Protein AF-A0A659UNQ3-F1 (afdb_monomer_lite)

Radius of gyration: 44.57 Å; chains: 1; bounding box: 81×23×117 Å

Secondary structure (DSSP, 8-state):
-HHHHHHHHHHHHSS-GGGGGGGTT--TTSPPPPHHHHHHHHHHHHHHHHHT-S--TTHHHHHHHHHHHHHHHHHHHHHHHHHHHHHHHHHHHHHHHHHHHHHHHHHHHHHHHHHHHHHHTTS------

Structure (mmCIF, N/CA/C/O backbone):
data_AF-A0A659UNQ3-F1
#
_entry.id   AF-A0A659UNQ3-F1
#
loop_
_atom_site.group_PDB
_atom_site.id
_atom_site.type_symbol
_atom_site.label_atom_id
_atom_site.label_alt_id
_atom_site.label_comp_id
_atom_site.label_asym_id
_atom_site.label_entity_id
_atom_site.label_seq_id
_atom_site.pdbx_PDB_ins_code
_atom_site.Cartn_x
_atom_site.Cartn_y
_atom_site.Cartn_z
_atom_site.occupancy
_atom_site.B_iso_or_equiv
_atom_site.auth_seq_id
_atom_site.auth_comp_id
_atom_site.auth_asym_id
_atom_site.auth_atom_id
_atom_site.pdbx_PDB_model_num
ATOM 1 N N . ARG A 1 1 ? 37.514 0.441 -50.843 1.00 70.12 1 ARG A N 1
ATOM 2 C CA . ARG A 1 1 ? 36.200 1.080 -51.104 1.00 70.12 1 ARG A CA 1
ATOM 3 C C . ARG A 1 1 ? 35.025 0.104 -51.181 1.00 70.12 1 ARG A C 1
ATOM 5 O O . ARG A 1 1 ? 34.193 0.176 -50.297 1.00 70.12 1 ARG A O 1
ATOM 12 N N . ARG A 1 2 ? 34.917 -0.821 -52.155 1.00 77.88 2 ARG A N 1
ATOM 13 C CA . ARG A 1 2 ? 33.772 -1.770 -52.205 1.00 77.88 2 ARG A CA 1
ATOM 14 C C . ARG A 1 2 ? 33.728 -2.722 -50.999 1.00 77.88 2 ARG A C 1
ATOM 16 O O . ARG A 1 2 ? 32.720 -2.766 -50.316 1.00 77.88 2 ARG A O 1
ATOM 23 N N . LEU A 1 3 ? 34.849 -3.373 -50.680 1.00 82.12 3 LEU A N 1
ATOM 24 C CA . LEU A 1 3 ? 34.965 -4.264 -49.512 1.00 82.12 3 LEU A CA 1
ATOM 25 C C . LEU A 1 3 ? 34.692 -3.548 -48.176 1.00 82.12 3 LEU A C 1
ATOM 27 O O . LEU A 1 3 ? 34.084 -4.122 -47.285 1.00 82.12 3 LEU A O 1
ATOM 31 N N . GLU A 1 4 ? 35.091 -2.280 -48.051 1.00 85.50 4 GLU A N 1
ATOM 32 C CA . GLU A 1 4 ? 34.819 -1.461 -46.856 1.00 85.50 4 GLU A CA 1
ATOM 33 C C . GLU A 1 4 ? 33.325 -1.154 -46.705 1.00 85.50 4 GLU A C 1
ATOM 35 O O . GLU A 1 4 ? 32.796 -1.171 -45.598 1.00 85.50 4 GLU A O 1
ATOM 40 N N . VAL A 1 5 ? 32.633 -0.885 -47.816 1.00 83.50 5 VAL A N 1
ATOM 41 C CA . VAL A 1 5 ? 31.184 -0.647 -47.814 1.00 83.50 5 VAL A CA 1
ATOM 42 C C . VAL A 1 5 ? 30.433 -1.932 -47.473 1.00 83.50 5 VAL A C 1
ATOM 44 O O . VAL A 1 5 ? 29.517 -1.898 -46.658 1.00 83.50 5 VAL A O 1
ATOM 47 N N . GLU A 1 6 ? 30.845 -3.066 -48.041 1.00 85.00 6 GLU A N 1
ATOM 48 C CA . GLU A 1 6 ? 30.243 -4.368 -47.738 1.00 85.00 6 GLU A CA 1
ATOM 49 C C . GLU A 1 6 ? 30.447 -4.754 -46.263 1.00 85.00 6 GLU A C 1
ATOM 51 O O . GLU A 1 6 ? 29.491 -5.160 -45.603 1.00 85.00 6 GLU A O 1
ATOM 56 N N . ALA A 1 7 ? 31.647 -4.535 -45.714 1.00 85.31 7 ALA A N 1
ATOM 57 C CA . ALA A 1 7 ? 31.935 -4.759 -44.297 1.00 85.31 7 ALA A CA 1
ATOM 58 C C . ALA A 1 7 ? 31.084 -3.863 -43.382 1.00 85.31 7 ALA A C 1
ATOM 60 O O . ALA A 1 7 ? 30.511 -4.343 -42.408 1.00 85.31 7 ALA A O 1
ATOM 61 N N . ARG A 1 8 ? 30.933 -2.579 -43.727 1.00 86.50 8 ARG A N 1
ATOM 62 C CA . ARG A 1 8 ? 30.135 -1.628 -42.942 1.00 86.50 8 ARG A CA 1
ATOM 63 C C . ARG A 1 8 ? 28.644 -1.971 -42.930 1.00 86.50 8 ARG A C 1
ATOM 65 O O . ARG A 1 8 ? 27.988 -1.813 -41.902 1.00 86.50 8 ARG A O 1
ATOM 72 N N . ILE A 1 9 ? 28.107 -2.435 -44.059 1.00 84.00 9 ILE A N 1
ATOM 73 C CA . ILE A 1 9 ? 26.723 -2.920 -44.157 1.00 84.00 9 ILE A CA 1
ATOM 74 C C . ILE A 1 9 ? 26.529 -4.138 -43.249 1.00 84.00 9 ILE A C 1
ATOM 76 O O . ILE A 1 9 ? 25.577 -4.169 -42.469 1.00 84.00 9 ILE A O 1
ATOM 80 N N . GLN A 1 10 ? 27.456 -5.096 -43.305 1.00 87.06 10 GLN A N 1
ATOM 81 C CA . GLN A 1 10 ? 27.411 -6.292 -42.468 1.00 87.06 10 GLN A CA 1
ATOM 82 C C . GLN A 1 10 ? 27.500 -5.949 -40.976 1.00 87.06 10 GLN A C 1
ATOM 84 O O . GLN A 1 10 ? 26.768 -6.527 -40.188 1.00 87.06 10 GLN A O 1
ATOM 89 N N . GLU A 1 11 ? 28.349 -5.004 -40.579 1.00 86.75 11 GLU A N 1
ATOM 90 C CA . GLU A 1 11 ? 28.489 -4.577 -39.181 1.00 86.75 11 GLU A CA 1
ATOM 91 C C . GLU A 1 11 ? 27.240 -3.847 -38.667 1.00 86.75 11 GLU A C 1
ATOM 93 O O . GLU A 1 11 ? 26.759 -4.118 -37.571 1.00 86.75 11 GLU A O 1
ATOM 98 N N . THR A 1 12 ? 26.686 -2.938 -39.473 1.00 85.81 12 THR A N 1
ATOM 99 C CA . THR A 1 12 ? 25.590 -2.058 -39.034 1.00 85.81 12 THR A CA 1
ATOM 100 C C . THR A 1 12 ? 24.232 -2.761 -39.066 1.00 85.81 12 THR A C 1
ATOM 102 O O . THR A 1 12 ? 23.399 -2.538 -38.193 1.00 85.81 12 THR A O 1
ATOM 105 N N . LEU A 1 13 ? 23.986 -3.583 -40.091 1.00 85.44 13 LEU A N 1
ATOM 106 C CA . LEU A 1 13 ? 22.685 -4.215 -40.352 1.00 85.44 13 LEU A CA 1
ATOM 107 C C . LEU A 1 13 ? 22.691 -5.724 -40.081 1.00 85.44 13 LEU A C 1
ATOM 109 O O . LEU A 1 13 ? 21.685 -6.397 -40.310 1.00 85.44 13 LEU A O 1
ATOM 113 N N . ASN A 1 14 ? 23.830 -6.273 -39.647 1.00 86.88 14 ASN A N 1
ATOM 114 C CA . ASN A 1 14 ? 24.041 -7.700 -39.394 1.00 86.88 14 ASN A CA 1
ATOM 115 C C . ASN A 1 14 ? 23.605 -8.612 -40.561 1.00 86.88 14 ASN A C 1
ATOM 117 O O . ASN A 1 14 ? 23.146 -9.734 -40.360 1.00 86.88 14 ASN A O 1
ATOM 121 N N . THR A 1 15 ? 23.700 -8.105 -41.796 1.00 86.19 15 THR A N 1
ATOM 122 C CA . THR A 1 15 ? 23.115 -8.714 -43.000 1.00 86.19 15 THR A CA 1
ATOM 123 C C . THR A 1 15 ? 24.022 -8.475 -44.211 1.00 86.19 15 THR A C 1
ATOM 125 O O . THR A 1 15 ? 24.539 -7.365 -44.357 1.00 86.19 15 THR A O 1
ATOM 128 N N . PRO A 1 16 ? 24.196 -9.460 -45.118 1.00 86.56 16 PRO A N 1
ATOM 129 C CA . PRO A 1 16 ? 25.033 -9.270 -46.294 1.00 86.56 16 PRO A CA 1
ATOM 130 C C . PRO A 1 16 ? 24.399 -8.290 -47.301 1.00 86.56 16 PRO A C 1
ATOM 132 O O . PRO A 1 16 ? 23.171 -8.224 -47.407 1.00 86.56 16 PRO A O 1
ATOM 135 N N . PRO A 1 17 ? 25.207 -7.578 -48.114 1.00 83.50 17 PRO A N 1
ATOM 136 C CA . PRO A 1 17 ? 24.748 -6.477 -48.973 1.00 83.50 17 PRO A CA 1
ATOM 137 C C . PRO A 1 17 ? 23.581 -6.813 -49.907 1.00 83.50 17 PRO A C 1
ATOM 139 O O . PRO A 1 17 ? 22.696 -5.993 -50.121 1.00 83.50 17 PRO A O 1
ATOM 142 N N . HIS A 1 18 ? 23.554 -8.034 -50.439 1.00 83.44 18 HIS A N 1
ATOM 143 C CA . HIS A 1 18 ? 22.523 -8.488 -51.372 1.00 83.44 18 HIS A CA 1
ATOM 144 C C . HIS A 1 18 ? 21.176 -8.810 -50.699 1.00 83.44 18 HIS A C 1
ATOM 146 O O . HIS A 1 18 ? 20.185 -8.996 -51.396 1.00 83.44 18 HIS A O 1
ATOM 152 N N . LEU A 1 19 ? 21.118 -8.877 -49.364 1.00 84.94 19 LEU A N 1
ATOM 153 C CA . LEU A 1 19 ? 19.888 -9.132 -48.607 1.00 84.94 19 LEU A CA 1
ATOM 154 C C . LEU A 1 19 ? 19.338 -7.882 -47.909 1.00 84.94 19 LEU A C 1
ATOM 156 O O . LEU A 1 19 ? 18.262 -7.956 -47.324 1.00 84.94 19 LEU A O 1
ATOM 160 N N . VAL A 1 20 ? 20.024 -6.736 -47.995 1.00 84.62 20 VAL A N 1
ATOM 161 C CA . VAL A 1 20 ? 19.614 -5.485 -47.325 1.00 84.62 20 VAL A CA 1
ATOM 162 C C . VAL A 1 20 ? 18.213 -5.038 -47.741 1.00 84.62 20 VAL A C 1
ATOM 164 O O . VAL A 1 20 ? 17.455 -4.565 -46.901 1.00 84.62 20 VAL A O 1
ATOM 167 N N . ILE A 1 21 ? 17.837 -5.264 -49.003 1.00 82.75 21 ILE A N 1
ATOM 168 C CA . ILE A 1 21 ? 16.507 -4.928 -49.529 1.00 82.75 21 ILE A CA 1
ATOM 169 C C . ILE A 1 21 ? 15.369 -5.621 -48.757 1.00 82.75 21 ILE A C 1
ATOM 171 O O . ILE A 1 21 ? 14.278 -5.083 -48.646 1.00 82.75 21 ILE A O 1
ATOM 175 N N . ARG A 1 22 ? 15.618 -6.777 -48.122 1.00 82.44 22 ARG A N 1
ATOM 176 C CA . ARG A 1 22 ? 14.595 -7.461 -47.311 1.00 82.44 22 ARG A CA 1
ATOM 177 C C . ARG A 1 22 ? 14.220 -6.693 -46.043 1.00 82.44 22 ARG A C 1
ATOM 179 O O . ARG A 1 22 ? 13.155 -6.935 -45.490 1.00 82.44 22 ARG A O 1
ATOM 186 N N . HIS A 1 23 ? 15.081 -5.787 -45.582 1.00 82.12 23 HIS A N 1
ATOM 187 C CA . HIS A 1 23 ? 14.842 -4.969 -44.391 1.00 82.12 23 HIS A CA 1
ATOM 188 C C . HIS A 1 23 ? 14.097 -3.668 -44.693 1.00 82.12 23 HIS A C 1
ATOM 190 O O . HIS A 1 23 ? 13.634 -3.016 -43.763 1.00 82.12 23 HIS A O 1
ATOM 196 N N . THR A 1 24 ? 13.977 -3.272 -45.965 1.00 80.38 24 THR A N 1
ATOM 197 C CA . THR A 1 24 ? 13.312 -2.014 -46.345 1.00 80.38 24 THR A CA 1
ATOM 198 C C . THR A 1 24 ? 11.799 -2.162 -46.474 1.00 80.38 24 THR A C 1
ATOM 200 O O . THR A 1 24 ? 11.107 -1.152 -46.532 1.00 80.38 24 THR A O 1
ATOM 203 N N . GLY A 1 25 ? 11.287 -3.398 -46.531 1.00 80.12 25 GLY A N 1
ATOM 204 C CA . GLY A 1 25 ? 9.870 -3.677 -46.783 1.00 80.12 25 GLY A CA 1
ATOM 205 C C . GLY A 1 25 ? 9.405 -3.298 -48.194 1.00 80.12 25 GLY A C 1
ATOM 206 O O . GLY A 1 25 ? 8.204 -3.198 -48.409 1.00 80.12 25 GLY A O 1
ATOM 207 N N . LEU A 1 26 ? 10.347 -3.062 -49.118 1.00 82.44 26 LEU A N 1
ATOM 208 C CA . LEU A 1 26 ? 10.079 -2.751 -50.523 1.00 82.44 26 LEU A CA 1
ATOM 209 C C . LEU A 1 26 ? 10.050 -4.048 -51.338 1.00 82.44 26 LEU A C 1
ATOM 211 O O . LEU A 1 26 ? 10.940 -4.893 -51.190 1.00 82.44 26 LEU A O 1
ATOM 215 N N . GLU A 1 27 ? 9.061 -4.181 -52.213 1.00 77.69 27 GLU A N 1
ATOM 216 C CA . GLU A 1 27 ? 8.985 -5.260 -53.196 1.00 77.69 27 GLU A CA 1
ATOM 217 C C . GLU A 1 27 ? 9.884 -4.966 -54.410 1.00 77.69 27 GLU A C 1
ATOM 219 O O . GLU A 1 27 ? 10.346 -3.844 -54.619 1.00 77.69 27 GLU A O 1
ATOM 224 N N . ALA A 1 28 ? 10.160 -5.984 -55.232 1.00 71.75 28 ALA A N 1
ATOM 225 C CA . ALA A 1 28 ? 11.116 -5.875 -56.344 1.00 71.75 28 ALA A CA 1
ATOM 226 C C . ALA A 1 28 ? 10.755 -4.804 -57.399 1.00 71.75 28 ALA A C 1
ATOM 228 O O . ALA A 1 28 ? 11.657 -4.296 -58.065 1.00 71.75 28 ALA A O 1
ATOM 229 N N . ASP A 1 29 ? 9.467 -4.468 -57.524 1.00 77.56 29 ASP A N 1
ATOM 2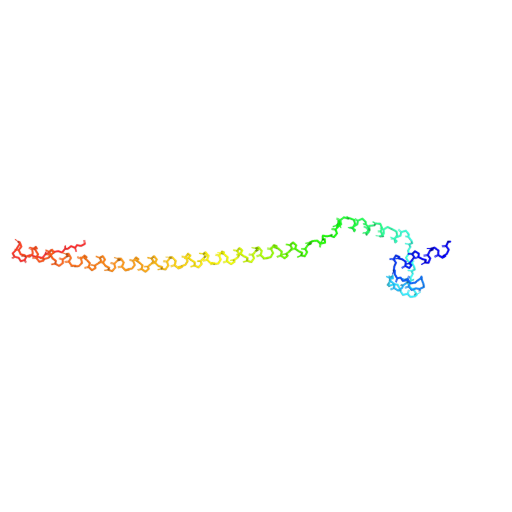30 C CA . ASP A 1 29 ? 8.931 -3.498 -58.489 1.00 77.56 29 ASP A CA 1
ATOM 231 C C . ASP A 1 29 ? 8.566 -2.140 -57.859 1.00 77.56 29 ASP A C 1
ATOM 233 O O . ASP A 1 29 ? 8.071 -1.250 -58.557 1.00 77.56 29 ASP A O 1
ATOM 237 N N . ASP A 1 30 ? 8.806 -1.948 -56.557 1.00 81.06 30 ASP A N 1
ATOM 238 C CA . ASP A 1 30 ? 8.503 -0.674 -55.911 1.00 81.06 30 ASP A CA 1
ATOM 239 C C . ASP A 1 30 ? 9.448 0.436 -56.402 1.00 81.06 30 ASP A C 1
ATOM 241 O O . ASP A 1 30 ? 10.658 0.222 -56.563 1.00 81.06 30 ASP A O 1
ATOM 245 N N . PRO A 1 31 ? 8.932 1.661 -56.621 1.00 82.19 31 PRO A N 1
ATOM 246 C CA . PRO A 1 31 ? 9.779 2.789 -56.963 1.00 82.19 31 PRO A CA 1
ATOM 247 C C . PRO A 1 31 ? 10.745 3.070 -55.810 1.00 82.19 31 PRO A C 1
ATOM 249 O O . PRO A 1 31 ? 10.338 3.235 -54.659 1.00 82.19 31 PRO A O 1
ATOM 252 N N . MET A 1 32 ? 12.038 3.156 -56.131 1.00 81.31 32 MET A N 1
ATOM 253 C CA . MET A 1 32 ? 13.052 3.503 -55.141 1.00 81.31 32 MET A CA 1
ATOM 254 C C . MET A 1 32 ? 12.752 4.906 -54.591 1.00 81.31 32 MET A C 1
ATOM 256 O O . MET A 1 32 ? 12.654 5.848 -55.386 1.00 81.31 32 MET A O 1
ATOM 260 N N . PRO A 1 33 ? 12.612 5.071 -53.265 1.00 83.38 33 PRO A N 1
ATOM 261 C CA . PRO A 1 33 ? 12.342 6.372 -52.676 1.00 83.38 33 PRO A CA 1
ATOM 262 C C . PRO A 1 33 ? 13.477 7.352 -52.971 1.00 83.38 33 PRO A C 1
ATOM 264 O O . PRO A 1 33 ? 14.647 6.976 -53.108 1.00 83.38 33 PRO A O 1
ATOM 267 N N . GLU A 1 34 ? 13.135 8.635 -53.054 1.00 88.56 34 GLU A N 1
ATOM 268 C CA . GLU A 1 34 ? 14.135 9.659 -53.306 1.00 88.56 34 GLU A CA 1
ATOM 269 C C . GLU A 1 34 ? 15.085 9.787 -52.108 1.00 88.56 34 GLU A C 1
ATOM 271 O O . GLU A 1 34 ? 14.666 9.974 -50.963 1.00 88.56 34 GLU A O 1
ATOM 276 N N . MET A 1 35 ? 16.392 9.742 -52.378 1.00 86.81 35 MET A N 1
ATOM 277 C CA . MET A 1 35 ? 17.434 9.853 -51.349 1.00 86.81 35 MET A CA 1
ATOM 278 C C . MET A 1 35 ? 17.246 11.044 -50.385 1.00 86.81 35 MET A C 1
ATOM 280 O O . MET A 1 35 ? 17.371 10.831 -49.178 1.00 86.81 35 MET A O 1
ATOM 284 N N . PRO A 1 36 ? 16.883 12.265 -50.840 1.00 91.88 36 PRO A N 1
ATOM 285 C CA . PRO A 1 36 ? 16.670 13.400 -49.940 1.00 91.88 36 PRO A CA 1
ATOM 286 C C . PRO A 1 36 ? 15.511 13.206 -48.954 1.00 91.88 36 PRO A C 1
ATOM 288 O O . PRO A 1 36 ? 15.519 13.790 -47.869 1.00 91.88 36 PRO A O 1
ATOM 291 N N . GLU A 1 37 ? 14.492 12.425 -49.317 1.00 89.44 37 GLU A N 1
ATOM 292 C CA . GLU A 1 37 ? 13.364 12.137 -48.431 1.00 89.44 37 GLU A CA 1
ATOM 293 C C . GLU A 1 37 ? 13.780 11.167 -47.323 1.00 89.44 37 GLU A C 1
ATOM 295 O O . GLU A 1 37 ? 13.531 11.431 -46.144 1.00 89.44 37 GLU A O 1
ATOM 300 N N . ILE A 1 38 ? 14.498 10.104 -47.693 1.00 89.38 38 ILE A N 1
ATOM 301 C CA . ILE A 1 38 ? 15.030 9.116 -46.749 1.00 89.38 38 ILE A CA 1
ATOM 302 C C . ILE A 1 38 ? 16.030 9.753 -45.780 1.00 89.38 38 ILE A C 1
ATOM 304 O O . ILE A 1 38 ? 15.971 9.487 -44.581 1.00 89.38 38 ILE A O 1
ATOM 308 N N . GLU A 1 39 ? 16.907 10.641 -46.253 1.00 90.69 39 GLU A N 1
ATOM 309 C CA . GLU A 1 39 ? 17.846 11.368 -45.389 1.00 90.69 39 GLU A CA 1
ATOM 310 C C . GLU A 1 39 ? 17.117 12.239 -44.356 1.00 90.69 39 GLU A C 1
ATOM 312 O O . GLU A 1 39 ? 17.428 12.184 -43.165 1.00 90.69 39 GLU A O 1
ATOM 317 N N . ARG A 1 40 ? 16.077 12.977 -44.772 1.00 93.12 40 ARG A N 1
ATOM 318 C CA . ARG A 1 40 ? 15.258 13.785 -43.850 1.00 93.12 40 ARG A CA 1
ATOM 319 C C . ARG A 1 40 ? 14.527 12.931 -42.817 1.00 93.12 40 ARG A C 1
ATOM 321 O O . ARG A 1 40 ? 14.425 13.335 -41.658 1.00 93.12 40 ARG A O 1
ATOM 328 N N . GLN A 1 41 ? 13.986 11.785 -43.228 1.00 91.38 41 GLN A N 1
ATOM 329 C CA . GLN A 1 41 ? 13.328 10.848 -42.316 1.00 91.38 41 GLN A CA 1
ATOM 330 C C . GLN A 1 41 ? 14.330 10.259 -41.318 1.00 91.38 41 GLN A C 1
ATOM 332 O O . GLN A 1 41 ? 14.056 10.243 -40.119 1.00 91.38 41 GLN A O 1
ATOM 337 N N . LEU A 1 42 ? 15.510 9.850 -41.789 1.00 91.12 42 LEU A N 1
ATOM 338 C CA . LEU A 1 42 ? 16.581 9.322 -40.950 1.00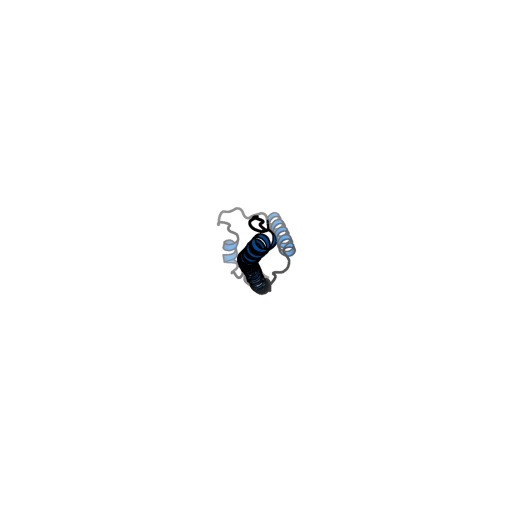 91.12 42 LEU A CA 1
ATOM 339 C C . LEU A 1 42 ? 17.028 10.339 -39.897 1.00 91.12 42 LEU A C 1
ATOM 341 O O . LEU A 1 42 ? 17.164 9.985 -38.727 1.00 91.12 42 LEU A O 1
ATOM 345 N N . ASP A 1 43 ? 17.239 11.595 -40.286 1.00 94.06 43 ASP A N 1
ATOM 346 C CA . ASP A 1 43 ? 17.655 12.644 -39.354 1.00 94.06 43 ASP A CA 1
ATOM 347 C C . ASP A 1 43 ? 16.562 12.966 -38.331 1.00 94.06 43 ASP A C 1
ATOM 349 O O . ASP A 1 43 ? 16.858 13.111 -37.143 1.00 94.06 43 ASP A O 1
ATOM 353 N N . ARG A 1 44 ? 15.289 12.987 -38.749 1.00 94.56 44 ARG A N 1
ATOM 354 C CA . ARG A 1 44 ? 14.155 13.130 -37.825 1.00 94.56 44 ARG A CA 1
ATOM 355 C C . ARG A 1 44 ? 14.124 11.996 -36.799 1.00 94.56 44 ARG A C 1
ATOM 357 O O . ARG A 1 44 ? 14.076 12.274 -35.604 1.00 94.56 44 ARG A O 1
ATOM 364 N N . LEU A 1 45 ? 14.202 10.744 -37.251 1.00 92.12 45 LEU A N 1
ATOM 365 C CA . LEU A 1 45 ? 14.169 9.564 -36.383 1.00 92.12 45 LEU A CA 1
ATOM 366 C C . LEU A 1 45 ? 15.386 9.496 -35.455 1.00 92.12 45 LEU A C 1
ATOM 368 O O . LEU A 1 45 ? 15.253 9.112 -34.296 1.00 92.12 45 LEU A O 1
ATOM 372 N N . LYS A 1 46 ? 16.569 9.912 -35.922 1.00 90.88 46 LYS A N 1
ATOM 373 C CA . LYS A 1 46 ? 17.753 10.054 -35.064 1.00 90.88 46 LYS A CA 1
ATOM 374 C C . LYS A 1 46 ? 17.508 11.070 -33.957 1.00 90.88 46 LYS A C 1
ATOM 376 O O . LYS A 1 46 ? 17.776 10.762 -32.805 1.00 90.88 46 LYS A O 1
ATOM 381 N N . ILE A 1 47 ? 16.975 12.249 -34.282 1.00 92.81 47 ILE A N 1
ATOM 382 C CA . ILE A 1 47 ? 16.662 13.277 -33.279 1.00 92.81 47 ILE A CA 1
ATOM 383 C C . ILE A 1 47 ? 15.613 12.764 -32.286 1.00 92.81 47 ILE A C 1
ATOM 385 O O . ILE A 1 47 ? 15.767 12.969 -31.086 1.00 92.81 47 ILE A O 1
ATOM 389 N N . GLU A 1 48 ? 14.561 12.093 -32.758 1.00 90.88 48 GLU A N 1
ATOM 390 C CA . GLU A 1 48 ? 13.546 11.481 -31.891 1.00 90.88 48 GLU A CA 1
ATOM 391 C C . GLU A 1 48 ? 14.157 10.427 -30.963 1.00 90.88 48 GLU A C 1
ATOM 393 O O . GLU A 1 48 ? 13.903 10.459 -29.761 1.00 90.88 48 GLU A O 1
ATOM 398 N N . ARG A 1 49 ? 15.033 9.561 -31.483 1.00 88.69 49 ARG A N 1
ATOM 399 C CA . ARG A 1 49 ? 15.770 8.575 -30.686 1.00 88.69 49 ARG A CA 1
ATOM 400 C C . ARG A 1 49 ? 16.645 9.234 -29.621 1.00 88.69 49 ARG A C 1
ATOM 402 O O . ARG A 1 49 ? 16.613 8.806 -28.476 1.00 88.69 49 ARG A O 1
ATOM 409 N N . GLU A 1 50 ? 17.406 10.270 -29.971 1.00 86.75 50 GLU A N 1
ATOM 410 C CA . GLU A 1 50 ? 18.233 11.001 -28.998 1.00 86.75 50 GLU A CA 1
ATOM 411 C C . GLU A 1 50 ? 17.374 11.694 -27.924 1.00 86.75 50 GLU A C 1
ATOM 413 O O . GLU A 1 50 ? 17.759 11.742 -26.758 1.00 86.75 50 GLU A O 1
ATOM 418 N N . ARG A 1 51 ? 16.179 12.190 -28.283 1.00 90.75 51 ARG A N 1
ATOM 419 C CA . ARG A 1 51 ? 15.233 12.802 -27.331 1.00 90.75 51 ARG A CA 1
ATOM 420 C C . ARG A 1 51 ? 14.650 11.815 -26.323 1.00 90.75 51 ARG A C 1
ATOM 422 O O . ARG A 1 51 ? 14.298 12.248 -25.230 1.00 90.75 51 ARG A O 1
ATOM 429 N N . LEU A 1 52 ? 14.534 10.531 -26.670 1.00 86.19 52 LEU A N 1
ATOM 430 C CA . LEU A 1 52 ? 14.090 9.491 -25.731 1.00 86.19 52 LEU A CA 1
ATOM 431 C C . LEU A 1 52 ? 15.091 9.284 -24.584 1.00 86.19 52 LEU A C 1
ATOM 433 O O . LEU A 1 52 ? 14.714 8.770 -23.534 1.00 86.19 52 LEU A O 1
ATOM 437 N N . GLY A 1 53 ? 16.337 9.733 -24.759 1.00 84.19 53 GLY A N 1
ATOM 438 C CA . GLY A 1 53 ? 17.388 9.594 -23.764 1.00 84.19 53 GLY A CA 1
ATOM 439 C C . GLY A 1 53 ? 17.947 8.174 -23.692 1.00 84.19 53 GLY A C 1
ATOM 440 O O . GLY A 1 53 ? 17.635 7.299 -24.501 1.00 84.19 53 GLY A O 1
ATOM 441 N N . ALA A 1 54 ? 18.837 7.952 -22.728 1.00 81.56 54 ALA A N 1
ATOM 442 C CA . ALA A 1 54 ? 19.442 6.645 -22.519 1.00 81.56 54 ALA A CA 1
ATOM 443 C C . ALA A 1 54 ? 18.421 5.642 -21.955 1.00 81.56 54 ALA A C 1
ATOM 445 O O . ALA A 1 54 ? 17.572 5.994 -21.137 1.00 81.56 54 ALA A O 1
ATOM 446 N N . VAL A 1 55 ? 18.550 4.374 -22.352 1.00 82.94 55 VAL A N 1
ATOM 447 C CA . VAL A 1 55 ? 17.784 3.272 -21.755 1.00 82.94 55 VAL A CA 1
ATOM 448 C C . VAL A 1 55 ? 18.150 3.168 -20.274 1.00 82.94 55 VAL A C 1
ATOM 450 O O . VAL A 1 55 ? 19.328 3.036 -19.936 1.00 82.94 55 VAL A O 1
ATOM 453 N N . ASN A 1 56 ? 17.152 3.210 -19.388 1.00 87.31 56 ASN A N 1
ATOM 454 C CA . ASN A 1 56 ? 17.379 2.955 -17.969 1.00 87.31 56 ASN A CA 1
ATOM 455 C C . ASN A 1 56 ? 17.572 1.448 -17.747 1.00 87.31 56 ASN A C 1
ATOM 457 O O . ASN A 1 56 ? 16.609 0.698 -17.609 1.00 87.31 56 ASN A O 1
ATOM 461 N N . LEU A 1 57 ? 18.831 1.014 -17.700 1.00 88.19 57 LEU A N 1
ATOM 462 C CA . LEU A 1 57 ? 19.203 -0.387 -17.479 1.00 88.19 57 LEU A CA 1
ATOM 463 C C . LEU A 1 57 ? 18.820 -0.905 -16.085 1.00 88.19 57 LEU A C 1
ATOM 465 O O . LEU A 1 57 ? 18.782 -2.113 -15.885 1.00 88.19 57 LEU A O 1
ATOM 469 N N . ARG A 1 58 ? 18.538 -0.007 -15.134 1.00 91.31 58 ARG A N 1
ATOM 470 C CA . ARG A 1 58 ? 18.146 -0.343 -13.759 1.00 91.31 58 ARG A CA 1
ATOM 471 C C . ARG A 1 58 ? 16.640 -0.283 -13.534 1.00 91.31 58 ARG A C 1
ATOM 473 O O . ARG A 1 58 ? 16.191 -0.547 -12.427 1.00 91.31 58 ARG A O 1
ATOM 480 N N . ALA A 1 59 ? 15.855 0.042 -14.563 1.00 93.19 59 ALA A N 1
ATOM 481 C CA . ALA A 1 59 ? 14.413 0.228 -14.426 1.00 93.19 59 ALA A CA 1
ATOM 482 C C . ALA A 1 59 ? 13.709 -1.005 -13.840 1.00 93.19 59 ALA A C 1
ATOM 484 O O . ALA A 1 59 ? 12.805 -0.860 -13.025 1.00 93.19 59 ALA A O 1
ATOM 485 N N . GLU A 1 60 ? 14.135 -2.208 -14.229 1.00 93.25 60 GLU A N 1
ATOM 486 C CA . GLU A 1 60 ? 13.546 -3.457 -13.739 1.00 93.25 60 GLU A CA 1
ATOM 487 C C . GLU A 1 60 ? 13.877 -3.714 -12.258 1.00 93.25 60 GLU A C 1
ATOM 489 O O . GLU A 1 60 ? 13.002 -4.103 -11.484 1.00 93.25 60 GLU A O 1
ATOM 494 N N . GLU A 1 61 ? 15.113 -3.429 -11.840 1.00 94.19 61 GLU A N 1
ATOM 495 C CA . GLU A 1 61 ? 15.536 -3.525 -10.437 1.00 94.19 61 GLU A CA 1
ATOM 496 C C . GLU A 1 61 ? 14.793 -2.501 -9.567 1.00 94.19 61 GLU A C 1
ATOM 498 O O . GLU A 1 61 ? 14.190 -2.869 -8.561 1.00 94.19 61 GLU A O 1
ATOM 503 N N . GLU A 1 62 ? 14.758 -1.233 -9.989 1.00 94.38 62 GLU A N 1
ATOM 504 C CA . GLU A 1 62 ? 14.066 -0.149 -9.278 1.00 94.38 62 GLU A CA 1
ATOM 505 C C . GLU A 1 62 ? 12.557 -0.411 -9.176 1.00 94.38 62 GLU A C 1
ATOM 507 O O . GLU A 1 62 ? 11.950 -0.192 -8.127 1.00 94.38 62 GLU A O 1
ATOM 512 N N . GLN A 1 63 ? 11.938 -0.921 -10.246 1.00 96.56 63 GLN A N 1
ATOM 513 C CA . GLN A 1 63 ? 10.533 -1.321 -10.228 1.00 96.56 63 GLN A CA 1
ATOM 514 C C . GLN A 1 63 ? 10.286 -2.401 -9.176 1.00 96.56 63 GLN A C 1
ATOM 516 O O . GLN A 1 63 ? 9.285 -2.334 -8.456 1.00 96.56 63 GLN A O 1
ATOM 521 N N . LYS A 1 64 ? 11.169 -3.399 -9.095 1.00 96.44 64 LYS A N 1
ATOM 522 C CA . LYS A 1 64 ? 11.042 -4.491 -8.134 1.00 96.44 64 LYS A CA 1
ATOM 523 C C . LYS A 1 64 ? 11.171 -3.982 -6.698 1.00 96.44 64 LYS A C 1
ATOM 525 O O . LYS A 1 64 ? 10.278 -4.249 -5.900 1.00 96.44 64 LYS A O 1
ATOM 530 N N . GLU A 1 65 ? 12.194 -3.182 -6.401 1.00 96.25 65 GLU A N 1
ATOM 531 C CA . GLU A 1 65 ? 12.395 -2.578 -5.074 1.00 96.25 65 GLU A CA 1
ATOM 532 C C . GLU A 1 65 ? 11.191 -1.726 -4.641 1.00 96.25 65 GLU A C 1
ATOM 534 O O . GLU A 1 65 ? 10.685 -1.859 -3.524 1.00 96.25 65 GLU A O 1
ATOM 539 N N . LEU A 1 66 ? 10.679 -0.877 -5.539 1.00 96.81 66 LEU A N 1
ATOM 540 C CA . LEU A 1 66 ? 9.499 -0.054 -5.266 1.00 96.81 66 LEU A CA 1
ATOM 541 C C . LEU A 1 66 ? 8.239 -0.898 -5.049 1.00 96.81 66 LEU A C 1
ATOM 543 O O . LEU A 1 66 ? 7.414 -0.555 -4.203 1.00 96.81 66 LEU A O 1
ATOM 547 N N . SER A 1 67 ? 8.086 -1.991 -5.798 1.00 97.06 67 SER A N 1
ATOM 548 C CA . SER A 1 67 ? 6.937 -2.892 -5.665 1.00 97.06 67 SER A CA 1
ATOM 549 C C . SER A 1 67 ? 6.958 -3.631 -4.325 1.00 97.06 67 SER A C 1
ATOM 551 O O . SER A 1 67 ? 5.933 -3.678 -3.651 1.00 97.06 67 SER A O 1
ATOM 553 N N . GLU A 1 68 ? 8.122 -4.128 -3.899 1.00 97.19 68 GLU A N 1
ATOM 554 C CA . GLU A 1 68 ? 8.309 -4.776 -2.591 1.00 97.19 68 GLU A CA 1
ATOM 555 C C . GLU A 1 68 ? 8.051 -3.795 -1.430 1.00 97.19 68 GLU A C 1
ATOM 557 O O . GLU A 1 68 ? 7.364 -4.118 -0.453 1.00 97.19 68 GLU A O 1
ATOM 562 N N . GLY A 1 69 ? 8.538 -2.554 -1.555 1.00 97.88 69 GLY A N 1
ATOM 563 C CA . GLY A 1 69 ? 8.259 -1.495 -0.584 1.00 97.88 69 GLY A CA 1
ATOM 564 C C . GLY A 1 69 ? 6.770 -1.143 -0.511 1.00 97.88 69 GLY A C 1
ATOM 565 O O . GLY A 1 69 ? 6.215 -0.987 0.579 1.00 97.88 69 GLY A O 1
ATOM 566 N N . LEU A 1 70 ? 6.097 -1.064 -1.663 1.00 98.12 70 LEU A N 1
ATOM 567 C CA . LEU A 1 70 ? 4.659 -0.813 -1.729 1.00 98.12 70 LEU A CA 1
ATOM 568 C C . LEU A 1 70 ? 3.858 -1.940 -1.072 1.00 98.12 70 LEU A C 1
ATOM 570 O O . LEU A 1 70 ? 2.942 -1.654 -0.303 1.00 98.12 70 LEU A O 1
ATOM 574 N N . GLU A 1 71 ? 4.197 -3.198 -1.352 1.00 98.06 71 GLU A N 1
ATOM 575 C CA . GLU A 1 71 ? 3.527 -4.364 -0.770 1.00 98.06 71 GLU A CA 1
ATOM 576 C C . GLU A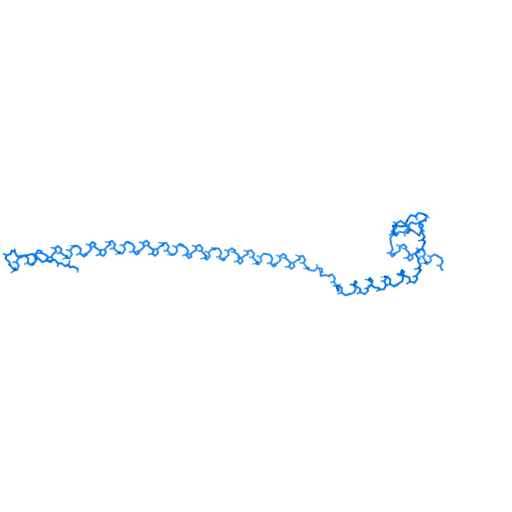 1 71 ? 3.622 -4.353 0.760 1.00 98.06 71 GLU A C 1
ATOM 578 O O . GLU A 1 71 ? 2.612 -4.513 1.448 1.00 98.06 71 GLU A O 1
ATOM 583 N N . THR A 1 72 ? 4.806 -4.036 1.291 1.00 98.19 72 THR A N 1
ATOM 584 C CA . THR A 1 72 ? 5.033 -3.904 2.737 1.00 98.19 72 THR A CA 1
ATOM 585 C C . THR A 1 72 ? 4.132 -2.826 3.346 1.00 98.19 72 THR A C 1
ATOM 587 O O . THR A 1 72 ? 3.380 -3.098 4.282 1.00 98.19 72 THR A O 1
ATOM 590 N N . ILE A 1 73 ? 4.132 -1.617 2.774 1.00 98.25 73 ILE A N 1
ATOM 591 C CA . ILE A 1 73 ? 3.311 -0.493 3.258 1.00 98.25 73 ILE A CA 1
ATOM 592 C C . ILE A 1 73 ? 1.815 -0.830 3.195 1.00 98.25 73 ILE A C 1
ATOM 594 O O . ILE A 1 73 ? 1.038 -0.442 4.071 1.00 98.25 73 ILE A O 1
ATOM 598 N N . VAL A 1 74 ? 1.384 -1.529 2.144 1.00 98.25 74 VAL A N 1
ATOM 599 C CA . VAL A 1 74 ? -0.010 -1.954 1.983 1.00 98.25 74 VAL A CA 1
ATOM 600 C C . VAL A 1 74 ? -0.402 -2.945 3.077 1.00 98.25 74 VAL A C 1
ATOM 602 O O . VAL A 1 74 ? -1.444 -2.738 3.701 1.00 98.25 74 VAL A O 1
ATOM 605 N N . SER A 1 75 ? 0.438 -3.946 3.351 1.00 98.31 75 SER A N 1
ATOM 606 C CA . SER A 1 75 ? 0.211 -4.926 4.419 1.00 98.31 75 SER A CA 1
ATOM 607 C C . SER A 1 75 ? 0.130 -4.254 5.791 1.00 98.31 75 SER A C 1
ATOM 609 O O . SER A 1 75 ? -0.842 -4.442 6.518 1.00 98.31 75 SER A O 1
ATOM 611 N N . GLU A 1 76 ? 1.096 -3.395 6.127 1.00 98.19 76 GLU A N 1
ATOM 612 C CA . GLU A 1 76 ? 1.109 -2.679 7.410 1.00 98.19 76 GLU A CA 1
ATOM 613 C C . GLU A 1 76 ? -0.131 -1.791 7.584 1.00 98.19 76 GLU A C 1
ATOM 615 O O . GLU A 1 76 ? -0.723 -1.713 8.665 1.00 98.19 76 GLU A O 1
ATOM 620 N N . ARG A 1 77 ? -0.575 -1.130 6.506 1.00 98.38 77 ARG A N 1
ATOM 621 C CA . ARG A 1 77 ? -1.808 -0.335 6.521 1.00 98.38 77 ARG A CA 1
ATOM 622 C C . ARG A 1 77 ? -3.023 -1.207 6.837 1.00 98.38 77 ARG A C 1
ATOM 624 O O . ARG A 1 77 ? -3.896 -0.780 7.596 1.00 98.38 77 ARG A O 1
ATOM 631 N N . GLU A 1 78 ? -3.117 -2.386 6.234 1.00 98.44 78 GLU A N 1
ATOM 632 C CA . GLU A 1 78 ? -4.227 -3.314 6.456 1.00 98.44 78 GLU A CA 1
ATOM 633 C C . GLU A 1 78 ? -4.249 -3.841 7.891 1.00 98.44 78 GLU A C 1
ATOM 635 O O . GLU A 1 78 ? -5.307 -3.804 8.530 1.00 98.44 78 GLU A O 1
ATOM 640 N N . ASP A 1 79 ? -3.084 -4.179 8.441 1.00 98.38 79 ASP A N 1
ATOM 641 C CA . ASP A 1 79 ? -2.932 -4.587 9.838 1.00 98.38 79 ASP A CA 1
ATOM 642 C C . ASP A 1 79 ? -3.387 -3.488 10.808 1.00 98.38 79 ASP A C 1
ATOM 644 O O . ASP A 1 79 ? -4.138 -3.749 11.754 1.00 98.38 79 ASP A O 1
ATOM 648 N N . ILE A 1 80 ? -3.010 -2.229 10.554 1.00 98.38 80 ILE A N 1
ATOM 649 C CA . ILE A 1 80 ? -3.456 -1.083 11.362 1.00 98.38 80 ILE A CA 1
ATOM 650 C C . ILE A 1 80 ? -4.978 -0.919 11.283 1.00 98.38 80 ILE A C 1
ATOM 652 O O . ILE A 1 80 ? -5.637 -0.705 12.306 1.00 98.38 80 ILE A O 1
ATOM 656 N N . ILE A 1 81 ? -5.566 -1.029 10.090 1.00 98.31 81 ILE A N 1
ATOM 657 C CA . ILE A 1 81 ? -7.022 -0.935 9.909 1.00 98.31 81 ILE A CA 1
ATOM 658 C C . ILE A 1 81 ? -7.732 -2.047 10.690 1.00 98.31 81 ILE A C 1
ATOM 660 O O . ILE A 1 81 ? -8.758 -1.799 11.338 1.00 98.31 81 ILE A O 1
ATOM 664 N N . GLU A 1 82 ? -7.196 -3.265 10.663 1.00 98.38 82 GLU A N 1
ATOM 665 C CA . GLU A 1 82 ? -7.750 -4.379 11.420 1.00 98.38 82 GLU A CA 1
ATOM 666 C C . GLU A 1 82 ? -7.603 -4.180 12.932 1.00 98.38 82 GLU A C 1
ATOM 668 O O . GLU A 1 82 ? -8.572 -4.388 13.672 1.00 98.38 82 GLU A O 1
ATOM 673 N N . ALA A 1 83 ? -6.449 -3.707 13.401 1.00 98.38 83 ALA A N 1
ATOM 674 C CA . ALA A 1 83 ? -6.227 -3.365 14.802 1.00 98.38 83 ALA A CA 1
ATOM 675 C C . ALA A 1 83 ? -7.221 -2.295 15.284 1.00 98.38 83 ALA A C 1
ATOM 677 O O . ALA A 1 83 ? -7.841 -2.457 16.338 1.00 98.38 83 ALA A O 1
ATOM 678 N N . ILE A 1 84 ? -7.465 -1.248 14.487 1.00 98.12 84 ILE A N 1
ATOM 679 C CA . ILE A 1 84 ? -8.478 -0.223 14.783 1.00 98.12 84 ILE A CA 1
ATOM 680 C C . ILE A 1 84 ? -9.872 -0.850 14.889 1.00 98.12 84 ILE A C 1
ATOM 682 O O . ILE A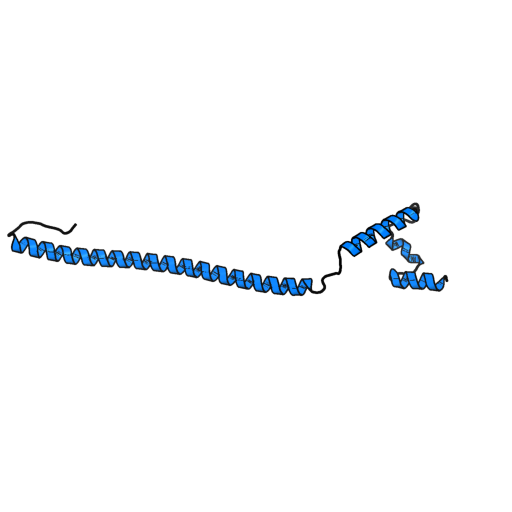 1 84 ? -10.630 -0.527 15.810 1.00 98.12 84 ILE A O 1
ATOM 686 N N . ARG A 1 85 ? -10.231 -1.753 13.967 1.00 98.19 85 ARG A N 1
ATOM 687 C CA . ARG A 1 85 ? -11.525 -2.452 13.994 1.00 98.19 85 ARG A CA 1
ATOM 688 C C . ARG A 1 85 ? -11.680 -3.273 15.277 1.00 98.19 85 ARG A C 1
ATOM 690 O O . ARG A 1 85 ? -12.705 -3.145 15.949 1.00 98.19 85 ARG A O 1
ATOM 697 N N . LYS A 1 86 ? -10.659 -4.054 15.640 1.00 97.94 86 LYS A N 1
ATOM 698 C CA . LYS A 1 86 ? -10.619 -4.865 16.868 1.00 97.94 86 LYS A CA 1
ATOM 699 C C . LYS A 1 86 ? -10.742 -3.998 18.122 1.00 97.94 86 LYS A C 1
ATOM 701 O O . LYS A 1 86 ? -11.568 -4.285 18.984 1.00 97.94 86 LYS A O 1
ATOM 706 N N . LEU A 1 87 ? -10.000 -2.892 18.196 1.00 98.19 87 LEU A N 1
ATOM 707 C CA . LEU A 1 87 ? -10.068 -1.952 19.318 1.00 98.19 87 LEU A CA 1
ATOM 708 C C . LEU A 1 87 ? -11.466 -1.347 19.479 1.00 98.19 87 LEU A C 1
ATOM 710 O O . LEU A 1 87 ? -11.995 -1.301 20.587 1.00 98.19 87 LEU A O 1
ATOM 714 N N . ARG A 1 88 ? -12.106 -0.929 18.381 1.00 97.94 88 ARG A N 1
ATOM 715 C CA . ARG A 1 88 ? -13.476 -0.390 18.428 1.00 97.94 88 ARG A CA 1
ATOM 716 C C . ARG A 1 88 ? -14.485 -1.416 18.940 1.00 97.94 88 ARG A C 1
ATOM 718 O O . ARG A 1 88 ? -15.344 -1.062 19.745 1.00 97.94 88 ARG A O 1
ATOM 725 N N . GLN A 1 89 ? -14.373 -2.671 18.508 1.00 97.94 89 GLN A N 1
ATOM 726 C CA . GLN A 1 89 ? -15.224 -3.757 19.001 1.00 97.94 89 GLN A CA 1
ATOM 727 C C . GLN A 1 89 ? -14.997 -4.019 20.495 1.00 97.94 89 GLN A C 1
ATOM 729 O O . GLN A 1 89 ? -15.963 -4.119 21.251 1.00 97.94 89 GLN A O 1
ATOM 734 N N . ALA A 1 90 ? -13.737 -4.053 20.937 1.00 98.00 90 ALA A N 1
ATOM 735 C CA . ALA A 1 90 ? -13.396 -4.220 22.347 1.00 98.00 90 ALA A CA 1
ATOM 736 C C . ALA A 1 90 ? -13.979 -3.090 23.214 1.00 98.00 90 ALA A C 1
ATOM 738 O O . ALA A 1 90 ? -14.587 -3.366 24.246 1.00 98.00 90 ALA A O 1
ATOM 739 N N . ILE A 1 91 ? -13.882 -1.833 22.764 1.00 97.50 91 ILE A N 1
ATOM 740 C CA . ILE A 1 91 ? -14.476 -0.674 23.454 1.00 97.50 91 ILE A CA 1
ATOM 741 C C . ILE A 1 91 ? -15.999 -0.808 23.551 1.00 97.50 91 ILE A C 1
ATOM 743 O O . ILE A 1 91 ? -16.572 -0.549 24.606 1.00 97.50 91 ILE A O 1
ATOM 747 N N . GLN A 1 92 ? -16.675 -1.219 22.474 1.00 97.62 92 GLN A N 1
ATOM 748 C CA . GLN A 1 92 ? -18.128 -1.416 22.504 1.00 97.62 92 GLN A CA 1
ATOM 749 C C . GLN A 1 92 ? -18.537 -2.511 23.493 1.00 97.62 92 GLN A C 1
ATOM 751 O O . GLN A 1 92 ? -19.486 -2.315 24.253 1.00 97.62 92 GLN A O 1
ATOM 756 N N . SER A 1 93 ? -17.806 -3.628 23.518 1.00 97.25 93 SER A N 1
ATOM 757 C CA . SER A 1 93 ? -18.043 -4.710 24.478 1.00 97.25 93 SER A CA 1
ATOM 758 C C . SER A 1 93 ? -17.838 -4.234 25.916 1.00 97.25 93 SER A C 1
ATOM 760 O O . SER A 1 93 ? -18.706 -4.449 26.760 1.00 97.25 93 SER A O 1
ATOM 762 N N . LEU A 1 94 ? -16.736 -3.524 26.180 1.00 96.88 94 LEU A N 1
ATOM 763 C CA . LEU A 1 94 ? -16.423 -2.968 27.496 1.00 96.88 94 LEU A CA 1
ATOM 764 C C . LEU A 1 94 ? -17.495 -1.970 27.957 1.00 96.88 94 LEU A C 1
ATOM 766 O O . LEU A 1 94 ? -17.928 -2.012 29.104 1.00 96.88 94 LEU A O 1
ATOM 770 N N . ASN A 1 95 ? -17.964 -1.093 27.065 1.00 96.38 95 ASN A N 1
ATOM 771 C CA . ASN A 1 95 ? -19.016 -0.127 27.382 1.00 96.38 95 ASN A CA 1
ATOM 772 C C . ASN A 1 95 ? -20.346 -0.809 27.706 1.00 96.38 95 ASN A C 1
ATOM 774 O O . ASN A 1 95 ? -21.043 -0.385 28.629 1.00 96.38 95 ASN A O 1
ATOM 778 N N . ARG A 1 96 ? -20.707 -1.860 26.961 1.00 96.81 96 ARG A N 1
ATOM 779 C CA . ARG A 1 96 ? -21.913 -2.643 27.239 1.00 96.81 96 ARG A CA 1
ATOM 780 C C . ARG A 1 96 ? -21.826 -3.297 28.614 1.00 96.81 96 ARG A C 1
ATOM 782 O O . ARG A 1 96 ? -22.734 -3.126 29.420 1.00 96.81 96 ARG A O 1
ATOM 789 N N . GLU A 1 97 ? -20.719 -3.974 28.891 1.00 96.56 97 GLU A N 1
ATOM 790 C CA . GLU A 1 97 ? -20.488 -4.628 30.177 1.00 96.56 97 GLU A CA 1
ATOM 791 C C . GLU A 1 97 ? -20.467 -3.618 31.335 1.00 96.56 97 GLU A C 1
ATOM 793 O O . GLU A 1 97 ? -21.096 -3.833 32.371 1.00 96.56 97 GLU A O 1
ATOM 798 N N . GLY A 1 98 ? -19.800 -2.477 31.148 1.00 96.50 98 GLY A N 1
ATOM 799 C CA . GLY A 1 98 ? -19.773 -1.392 32.124 1.00 96.50 98 GLY A CA 1
ATOM 800 C C . GLY A 1 98 ? -21.170 -0.855 32.432 1.00 96.50 98 GLY A C 1
ATOM 801 O O . GLY A 1 98 ? -21.506 -0.657 33.598 1.00 96.50 98 GLY A O 1
ATOM 802 N N . ARG A 1 99 ? -22.014 -0.683 31.406 1.00 96.06 99 ARG A N 1
ATOM 803 C CA . ARG A 1 99 ? -23.407 -0.250 31.575 1.00 96.06 99 ARG A CA 1
ATOM 804 C C . ARG A 1 99 ? -24.245 -1.287 32.319 1.00 96.06 99 ARG A C 1
ATOM 806 O O . ARG A 1 99 ? -24.991 -0.910 33.216 1.00 96.06 99 ARG A O 1
ATOM 813 N N . GLU A 1 100 ? -24.117 -2.565 31.971 1.00 96.62 100 GLU A N 1
ATOM 814 C CA . GLU A 1 100 ? -24.829 -3.657 32.647 1.00 96.62 100 GLU A CA 1
ATOM 815 C C . GLU A 1 100 ? -24.442 -3.733 34.134 1.00 96.62 100 GLU A C 1
ATOM 817 O O . GLU A 1 100 ? -25.320 -3.772 34.996 1.00 96.62 100 GLU A O 1
ATOM 822 N N . ARG A 1 101 ? -23.143 -3.649 34.460 1.00 95.62 101 ARG A N 1
ATOM 823 C CA . ARG A 1 101 ? -22.678 -3.624 35.858 1.00 95.62 101 ARG A CA 1
ATOM 824 C C . ARG A 1 101 ? -23.158 -2.389 36.619 1.00 95.62 101 ARG A C 1
ATOM 826 O O . ARG A 1 101 ? -23.502 -2.503 37.792 1.00 95.62 101 ARG A O 1
ATOM 833 N N . LEU A 1 102 ? -23.170 -1.221 35.976 1.00 95.69 102 LEU A N 1
ATOM 834 C CA . LEU A 1 102 ? -23.609 0.022 36.608 1.00 95.69 102 LEU A CA 1
ATOM 835 C C . LEU A 1 102 ? -25.108 -0.009 36.926 1.00 95.69 102 LEU A C 1
ATOM 837 O O . LEU A 1 102 ? -25.490 0.367 38.030 1.00 95.69 102 LEU A O 1
ATOM 841 N N . LEU A 1 103 ? -25.936 -0.511 36.005 1.00 95.31 103 LEU A N 1
ATOM 842 C CA . LEU A 1 103 ? -27.370 -0.708 36.243 1.00 95.31 103 LEU A CA 1
ATOM 843 C C . LEU A 1 103 ? -27.615 -1.708 37.378 1.00 95.31 103 LEU A C 1
ATOM 845 O O . LEU A 1 103 ? -28.360 -1.404 38.302 1.00 95.31 103 LEU A O 1
ATOM 849 N N . ALA A 1 104 ? -26.914 -2.846 37.376 1.00 94.69 104 ALA A N 1
ATOM 850 C CA . ALA A 1 104 ? -27.033 -3.829 38.450 1.00 94.69 104 ALA A CA 1
ATOM 851 C C . ALA A 1 104 ? -26.657 -3.242 39.823 1.00 94.69 104 ALA A C 1
ATOM 853 O O . ALA A 1 104 ? -27.340 -3.486 40.817 1.00 94.69 104 ALA A O 1
ATOM 854 N N . ALA A 1 105 ? -25.590 -2.439 39.892 1.00 94.31 105 ALA A N 1
ATOM 855 C CA . ALA A 1 105 ? -25.206 -1.756 41.124 1.00 94.31 105 ALA A CA 1
ATOM 856 C C . ALA A 1 105 ? -26.257 -0.719 41.559 1.00 94.31 105 ALA A C 1
ATOM 858 O O . ALA A 1 105 ? -26.568 -0.627 42.747 1.00 94.31 105 ALA A O 1
ATOM 859 N N . PHE A 1 106 ? -26.826 0.031 40.612 1.00 94.75 106 PHE A N 1
ATOM 860 C CA . PHE A 1 106 ? -27.886 1.001 40.882 1.00 94.75 106 PHE A CA 1
ATOM 861 C C . PHE A 1 106 ? -29.141 0.331 41.452 1.00 94.75 106 PHE A C 1
ATOM 863 O O . PHE A 1 106 ? -29.656 0.790 42.468 1.00 94.75 106 PHE A O 1
ATOM 870 N N . ASP A 1 107 ? -29.578 -0.792 40.876 1.00 93.56 107 ASP A N 1
ATOM 871 C CA . ASP A 1 107 ? -30.736 -1.554 41.361 1.00 93.56 107 ASP A CA 1
ATOM 872 C C . ASP A 1 107 ? -30.535 -2.046 42.798 1.00 93.56 107 ASP A C 1
ATOM 874 O O . ASP A 1 107 ? -31.436 -1.951 43.638 1.00 93.56 107 ASP A O 1
ATOM 878 N N . VAL A 1 108 ? -29.326 -2.519 43.119 1.00 93.81 108 VAL A N 1
ATOM 879 C CA . VAL A 1 108 ? -28.971 -2.920 44.485 1.00 93.81 108 VAL A CA 1
ATOM 880 C C . VAL A 1 108 ? -29.087 -1.728 45.437 1.00 93.81 108 VAL A C 1
ATOM 882 O O . VAL A 1 108 ? -29.754 -1.835 46.470 1.00 93.81 108 VAL A O 1
ATOM 885 N N . VAL A 1 109 ? -28.505 -0.579 45.087 1.00 93.62 109 VAL A N 1
ATOM 886 C CA . VAL A 1 109 ? -28.576 0.642 45.908 1.00 93.62 109 VAL A CA 1
ATOM 887 C C . VAL A 1 109 ? -30.020 1.127 46.070 1.00 93.62 109 VAL A C 1
ATOM 889 O O . VAL A 1 109 ? -30.427 1.439 47.190 1.00 93.62 109 VAL A O 1
ATOM 892 N N . ASN A 1 110 ? -30.819 1.122 45.000 1.00 92.12 110 ASN A N 1
ATOM 893 C CA . ASN A 1 110 ? -32.231 1.502 45.034 1.00 92.12 110 ASN A CA 1
ATOM 894 C C . ASN A 1 110 ? -33.040 0.591 45.968 1.00 92.12 110 ASN A C 1
ATOM 896 O O . ASN A 1 110 ? -33.801 1.075 46.806 1.00 92.12 110 ASN A O 1
ATOM 900 N N . SER A 1 111 ? -32.804 -0.724 45.919 1.00 90.00 111 SER A N 1
ATOM 901 C CA . SER A 1 111 ? -33.471 -1.678 46.815 1.00 90.00 111 SER A CA 1
ATOM 902 C C . SER A 1 111 ? -33.146 -1.424 48.296 1.00 90.00 111 SER A C 1
ATOM 904 O O . SER A 1 111 ? -34.023 -1.509 49.163 1.00 90.00 111 SER A O 1
ATOM 906 N N . HIS A 1 112 ? -31.894 -1.063 48.603 1.00 90.75 112 HIS A N 1
ATOM 907 C CA . HIS A 1 112 ? -31.479 -0.699 49.955 1.00 90.75 112 HIS A CA 1
ATOM 908 C C . HIS A 1 112 ? -32.101 0.626 50.399 1.00 90.75 112 HIS A C 1
ATOM 910 O O . HIS A 1 112 ? -32.564 0.719 51.537 1.00 90.75 112 HIS A O 1
ATOM 916 N N . PHE A 1 113 ? -32.164 1.616 49.506 1.00 90.06 113 PHE A N 1
ATOM 917 C CA . PHE A 1 113 ? -32.788 2.911 49.764 1.00 90.06 113 PHE A CA 1
ATOM 918 C C . PHE A 1 113 ? -34.288 2.779 50.059 1.00 90.06 113 PHE A C 1
ATOM 920 O O . PHE A 1 113 ? -34.743 3.261 51.095 1.00 90.06 113 PHE A O 1
ATOM 927 N N . GLN A 1 114 ? -35.035 2.046 49.226 1.00 88.69 114 GLN A N 1
ATOM 928 C CA . GLN A 1 114 ? -36.460 1.750 49.434 1.00 88.69 114 GLN A CA 1
ATOM 929 C C . GLN A 1 114 ? -36.717 1.109 50.805 1.00 88.69 114 GLN A C 1
ATOM 931 O O . GLN A 1 114 ? -37.605 1.532 51.552 1.00 88.69 114 GLN A O 1
ATOM 936 N N . ARG A 1 115 ? -35.908 0.104 51.171 1.00 87.25 115 ARG A N 1
ATOM 937 C CA . ARG A 1 115 ? -35.999 -0.561 52.479 1.00 87.25 115 ARG A CA 1
ATOM 938 C C . ARG A 1 115 ? -35.750 0.410 53.630 1.00 87.25 115 ARG A C 1
ATOM 940 O O . ARG A 1 115 ? -36.559 0.453 54.550 1.00 87.25 115 ARG A O 1
ATOM 947 N N . LEU A 1 116 ? -34.679 1.200 53.571 1.00 87.12 116 LEU A N 1
ATOM 948 C CA . LEU A 1 116 ? -34.352 2.198 54.595 1.00 87.12 116 LEU A CA 1
ATOM 949 C C . LEU A 1 116 ? -35.454 3.252 54.743 1.00 87.12 116 LEU A C 1
ATOM 951 O O . LEU A 1 116 ? -35.865 3.557 55.860 1.00 87.12 116 LEU A O 1
ATOM 955 N N . PHE A 1 117 ? -35.968 3.761 53.624 1.00 87.62 117 PHE A N 1
ATOM 956 C CA . PHE A 1 117 ? -37.006 4.784 53.606 1.00 87.62 117 PHE A CA 1
ATOM 957 C C . PHE A 1 117 ? -38.317 4.272 54.212 1.00 87.62 117 PHE A C 1
ATOM 959 O O . PHE A 1 117 ? -38.870 4.898 55.115 1.00 87.62 117 PHE A O 1
ATOM 966 N N . SER A 1 118 ? -38.786 3.096 53.780 1.00 87.19 118 SER A N 1
ATOM 967 C CA . SER A 1 118 ? -40.015 2.494 54.316 1.00 87.19 118 SER A CA 1
ATOM 968 C C . SER A 1 118 ? -39.952 2.280 55.835 1.00 87.19 118 SER A C 1
ATOM 970 O O . SER A 1 118 ? -40.951 2.493 56.523 1.00 87.19 118 SER A O 1
ATOM 972 N N . HIS A 1 119 ? -38.768 1.939 56.362 1.00 84.38 119 HIS A N 1
ATOM 973 C CA . HIS A 1 119 ? -38.525 1.760 57.793 1.00 84.38 119 HIS A CA 1
ATOM 974 C C . HIS A 1 119 ? -38.526 3.085 58.566 1.00 84.38 119 HIS A C 1
ATOM 976 O O . HIS A 1 119 ? -39.081 3.149 59.660 1.00 84.38 119 HIS A O 1
ATOM 982 N N . LEU A 1 120 ? -37.920 4.143 58.012 1.00 85.88 120 LEU A N 1
ATOM 983 C CA . LEU A 1 120 ? -37.831 5.448 58.677 1.00 85.88 120 LEU A CA 1
ATOM 984 C C . LEU A 1 120 ? -39.164 6.209 58.680 1.00 85.88 120 LEU A C 1
ATOM 986 O O . LEU A 1 120 ? -39.453 6.934 59.628 1.00 85.88 120 LEU A O 1
ATOM 990 N N . PHE A 1 121 ? -39.961 6.057 57.619 1.00 83.06 121 PHE A N 1
ATOM 991 C CA . PHE A 1 121 ? -41.182 6.839 57.394 1.00 83.06 121 PHE A CA 1
ATOM 992 C C . PHE A 1 121 ? -42.480 6.043 57.604 1.00 83.06 121 PHE A C 1
ATOM 994 O O . PHE A 1 121 ? -43.560 6.540 57.296 1.00 83.06 121 PHE A O 1
ATOM 1001 N N . GLY A 1 122 ? -42.400 4.822 58.146 1.00 72.06 122 GLY A N 1
ATOM 1002 C CA . GLY A 1 122 ? -43.567 4.081 58.637 1.00 72.06 122 GLY A CA 1
ATOM 1003 C C . GLY A 1 122 ? -44.566 3.630 57.563 1.00 72.06 122 GLY A C 1
ATOM 1004 O O . GLY A 1 122 ? -45.755 3.545 57.857 1.00 72.06 122 GLY A O 1
ATOM 1005 N N . GLY A 1 123 ? -44.106 3.331 56.339 1.00 71.31 123 GLY A N 1
ATOM 1006 C CA . GLY A 1 123 ? -44.956 2.773 55.270 1.00 71.31 123 GLY A CA 1
ATOM 1007 C C . GLY A 1 123 ? -45.096 3.599 53.981 1.00 71.31 123 GLY A C 1
ATOM 1008 O O . GLY A 1 123 ? -45.981 3.304 53.183 1.00 71.31 123 GLY A O 1
ATOM 1009 N N . GLY A 1 124 ? -44.244 4.606 53.752 1.00 70.62 124 GLY A N 1
ATOM 1010 C CA . GLY A 1 124 ? -44.152 5.333 52.472 1.00 70.62 124 GLY A CA 1
ATOM 1011 C C . GLY A 1 124 ? -43.223 4.669 51.439 1.00 70.62 124 GLY A C 1
ATOM 1012 O O . GLY A 1 124 ? -42.300 3.940 51.809 1.00 70.62 124 GLY A O 1
ATOM 1013 N N . THR A 1 125 ? -43.438 4.941 50.146 1.00 74.06 125 THR A N 1
ATOM 1014 C CA . THR A 1 125 ? -42.595 4.475 49.026 1.00 74.06 125 THR A CA 1
ATOM 1015 C C . THR A 1 125 ? -41.734 5.610 48.464 1.00 74.06 125 THR A C 1
ATOM 1017 O O . THR A 1 125 ? -42.226 6.707 48.214 1.00 74.06 125 THR A O 1
ATOM 1020 N N . ALA A 1 126 ? -40.441 5.344 48.256 1.00 75.50 126 ALA A N 1
ATOM 1021 C CA . ALA A 1 126 ? -39.509 6.253 47.589 1.00 75.50 126 ALA A CA 1
ATOM 1022 C C . ALA A 1 126 ? -38.481 5.443 46.795 1.00 75.50 126 ALA A C 1
ATOM 1024 O O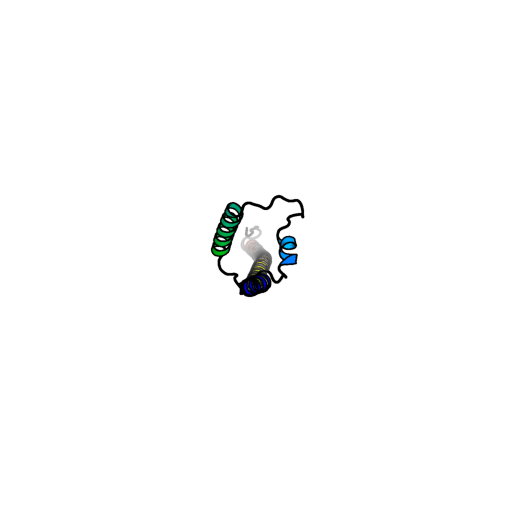 . ALA A 1 126 ? -37.948 4.466 47.314 1.00 75.50 126 ALA A O 1
ATOM 1025 N N . GLU A 1 127 ? -38.194 5.850 45.563 1.00 78.44 127 GLU A N 1
ATOM 1026 C CA . GLU A 1 127 ? -37.242 5.192 44.664 1.00 78.44 127 GLU A CA 1
ATOM 1027 C C . GLU A 1 127 ? -36.199 6.188 44.147 1.00 78.44 127 GLU A C 1
ATOM 1029 O O . GLU A 1 127 ? -36.458 7.391 44.078 1.00 78.44 127 GLU A O 1
ATOM 1034 N N . LEU A 1 128 ? -35.017 5.681 43.797 1.00 76.50 128 LEU A N 1
ATOM 1035 C CA . LEU A 1 128 ? -34.007 6.423 43.047 1.00 76.50 128 LEU A CA 1
ATOM 1036 C C . LEU A 1 128 ? -34.365 6.370 41.551 1.00 76.50 128 LEU A C 1
ATOM 1038 O O . LEU A 1 128 ? -34.542 5.275 41.015 1.00 76.50 128 LEU A O 1
ATOM 1042 N N . GLN A 1 129 ? -34.472 7.541 40.910 1.00 63.94 129 GLN A N 1
ATOM 1043 C CA 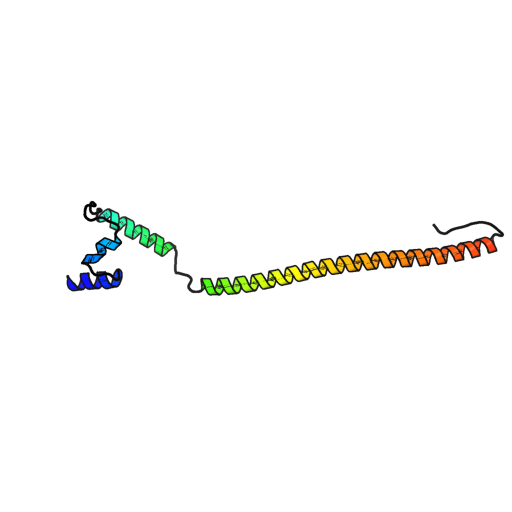. GLN A 1 129 ? -34.671 7.712 39.460 1.00 63.94 129 GLN A CA 1
ATOM 1044 C C . GLN A 1 129 ? -33.364 8.056 38.748 1.00 63.94 129 GLN A C 1
ATOM 1046 O O . GLN A 1 129 ? -32.548 8.796 39.347 1.00 63.94 129 GLN A O 1
#

Foldseek 3Di:
DVVVVQVVCCVPVVDGPVCVVVVVPDDPPDDDDDPVVVVVVVVVVVVVVVVVPDDPPCPVVVVVVVVVVVVVVVVVVVVVVVVVVVVVVVVVVVVVVVVVVVVVVQVVVQVVVQVVCCVVPVHDGDGDD

pLDDT: mean 89.41, std 7.7, range [63.94, 98.44]

Sequence (129 aa):
RRLEVEARIQETLNTPPHLVIRHTGLEADDPMPEMPEIERQLDRLKIERERLGAVNLRAEEEQKELSEGLETIVSEREDIIEAIRKLRQAIQSLNREGRERLLAAFDVVNSHFQRLFSHLFGGGTAELQ